Protein AF-A0A8S8ZJL9-F1 (afdb_monomer_lite)

Foldseek 3Di:
DDPPPPCPPPDPVNDDPVVVVVVVVVVVVVVPPPDDPDDPCPDPVNDDPVVVVVVVVVVVVVCPPDDLVPDDPVVSVVVVVVVCVVDPHDDDPPDPVVVVVVVVVCVVVPNDDPDDD

Sequence (117 aa):
MAGTGNDNPGNFANRPTEEVQAIASKGGQASHGSGNASNNPGNFANRPHEEVQAIASKGGQASHSGGFASMDPDKQREIASMGGKASSGSFEPGSEKAREAGRKGGKASGGTGADDE

pLDDT: mean 74.28, std 13.75, range [40.44, 93.31]

Radius of gyration: 24.08 Å; chains: 1; bounding box: 52×55×54 Å

Organism: Sordaria macrospora (NCBI:txid5147)

Structure (mmCIF, N/CA/C/O backbone):
data_AF-A0A8S8ZJL9-F1
#
_entry.id   AF-A0A8S8ZJL9-F1
#
loop_
_atom_site.group_PDB
_atom_site.id
_atom_site.type_symbol
_atom_site.label_atom_id
_atom_site.label_alt_id
_atom_site.label_comp_id
_atom_site.label_asym_id
_atom_site.label_entity_id
_atom_site.label_seq_id
_atom_site.pdbx_PDB_ins_code
_atom_site.Cartn_x
_atom_site.Cartn_y
_atom_site.Cartn_z
_atom_site.occupancy
_atom_site.B_iso_or_equiv
_atom_site.auth_seq_id
_atom_site.auth_comp_id
_atom_site.auth_asym_id
_atom_site.auth_atom_id
_atom_site.pdbx_PDB_model_num
ATOM 1 N N . MET A 1 1 ? 11.982 38.795 8.302 1.00 41.00 1 MET A N 1
ATOM 2 C CA . MET A 1 1 ? 11.881 37.335 8.093 1.00 41.00 1 MET A CA 1
ATOM 3 C C . MET A 1 1 ? 13.238 36.744 8.436 1.00 41.00 1 MET A C 1
ATOM 5 O O . MET A 1 1 ? 14.197 37.060 7.749 1.00 41.00 1 MET A O 1
ATOM 9 N N . ALA A 1 2 ? 13.357 36.033 9.559 1.00 42.44 2 ALA A N 1
ATOM 10 C CA . ALA A 1 2 ? 14.627 35.463 10.005 1.00 42.44 2 ALA A CA 1
ATOM 11 C C . ALA A 1 2 ? 14.934 34.205 9.180 1.00 42.44 2 ALA A C 1
ATOM 13 O O . ALA A 1 2 ? 14.185 33.233 9.242 1.00 42.44 2 ALA A O 1
ATOM 14 N N . GLY A 1 3 ? 15.998 34.247 8.376 1.00 51.38 3 GLY A N 1
ATOM 15 C CA . GLY A 1 3 ? 16.527 33.070 7.700 1.00 51.38 3 GLY A CA 1
ATOM 16 C C . GLY A 1 3 ? 17.223 32.192 8.728 1.00 51.38 3 GLY A C 1
ATOM 17 O O . GLY A 1 3 ? 18.311 32.521 9.190 1.00 51.38 3 GLY A O 1
ATOM 18 N N . THR A 1 4 ? 16.586 31.095 9.121 1.00 50.47 4 THR A N 1
ATOM 19 C C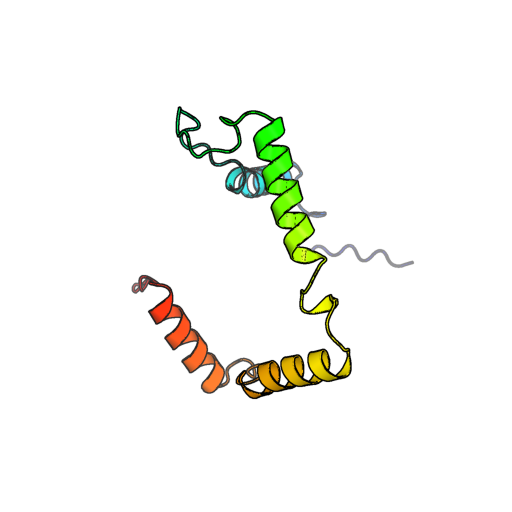A . THR A 1 4 ? 17.229 30.054 9.920 1.00 50.47 4 THR A CA 1
ATOM 20 C C . THR A 1 4 ? 18.182 29.290 9.004 1.00 50.47 4 THR A C 1
ATOM 22 O O . THR A 1 4 ? 17.792 28.298 8.386 1.00 50.47 4 THR A O 1
ATOM 25 N N . GLY A 1 5 ? 19.413 29.786 8.867 1.00 57.97 5 GLY A N 1
ATOM 26 C CA . GLY A 1 5 ? 20.536 28.992 8.376 1.00 57.97 5 GLY A CA 1
ATOM 27 C C . GLY A 1 5 ? 20.767 27.865 9.373 1.00 57.97 5 GLY A C 1
ATOM 28 O O . GLY A 1 5 ? 21.389 28.058 10.409 1.00 57.97 5 GLY A O 1
ATOM 29 N N . ASN A 1 6 ? 20.120 26.727 9.143 1.00 65.81 6 ASN A N 1
ATOM 30 C CA . ASN A 1 6 ? 20.296 25.552 9.975 1.00 65.81 6 ASN A CA 1
ATOM 31 C C . ASN A 1 6 ? 21.595 24.885 9.531 1.00 65.81 6 ASN A C 1
ATOM 33 O O . ASN A 1 6 ? 21.561 24.149 8.552 1.00 65.81 6 ASN A O 1
ATOM 37 N N . ASP A 1 7 ? 22.703 25.124 10.234 1.00 68.75 7 ASP A N 1
ATOM 38 C CA . ASP A 1 7 ? 24.039 24.557 9.964 1.00 68.75 7 ASP A CA 1
ATOM 39 C C . ASP A 1 7 ? 24.137 23.046 10.258 1.00 68.75 7 ASP A C 1
ATOM 41 O O . ASP A 1 7 ? 25.222 22.502 10.450 1.00 68.75 7 ASP A O 1
ATOM 45 N N . ASN A 1 8 ? 23.003 22.338 10.316 1.00 66.38 8 ASN A N 1
ATOM 46 C CA . ASN A 1 8 ? 22.970 20.903 10.550 1.00 66.38 8 ASN A CA 1
ATOM 47 C C . ASN A 1 8 ? 23.799 20.177 9.469 1.00 66.38 8 ASN A C 1
ATOM 49 O O . ASN A 1 8 ? 23.388 20.172 8.301 1.00 66.38 8 ASN A O 1
ATOM 53 N N . PRO A 1 9 ? 24.918 19.523 9.832 1.00 61.53 9 PRO A N 1
ATOM 54 C CA . PRO A 1 9 ? 25.799 18.862 8.868 1.00 61.53 9 PRO A CA 1
ATOM 55 C C . PRO A 1 9 ? 25.126 17.662 8.184 1.00 61.53 9 PRO A C 1
ATOM 57 O O . PRO A 1 9 ? 25.575 17.207 7.135 1.00 61.53 9 PRO A O 1
ATOM 60 N N . GLY A 1 10 ? 24.022 17.155 8.747 1.00 66.31 10 GLY A N 1
ATOM 61 C CA . GLY A 1 10 ? 23.215 16.099 8.137 1.00 66.31 10 GLY A CA 1
ATOM 62 C C . GLY A 1 10 ? 22.290 16.576 7.012 1.00 66.31 10 GLY A C 1
ATOM 63 O O . GLY A 1 10 ? 21.723 15.743 6.306 1.00 66.31 10 GLY A O 1
ATOM 64 N N . ASN A 1 11 ? 22.107 17.887 6.828 1.00 75.62 11 ASN A N 1
ATOM 65 C CA . ASN A 1 11 ? 21.223 18.416 5.795 1.00 75.62 11 ASN A CA 1
ATOM 66 C C . ASN A 1 11 ? 21.925 18.440 4.430 1.00 75.62 11 ASN A C 1
ATOM 68 O O . ASN A 1 11 ? 23.003 19.012 4.292 1.00 75.62 11 ASN A O 1
ATOM 72 N N . PHE A 1 12 ? 21.286 17.890 3.397 1.00 76.88 12 PHE A N 1
ATOM 73 C CA . PHE A 1 12 ? 21.831 17.859 2.034 1.00 76.88 12 PHE A CA 1
ATOM 74 C C . PHE A 1 12 ? 22.137 19.251 1.467 1.00 76.88 12 PHE A C 1
ATOM 76 O O . PHE A 1 12 ? 23.060 19.382 0.672 1.00 76.88 12 PHE A O 1
ATOM 83 N N . ALA A 1 13 ? 21.412 20.288 1.902 1.00 73.88 13 ALA A N 1
ATOM 84 C CA . ALA A 1 13 ? 21.660 21.671 1.484 1.00 73.88 13 ALA A CA 1
ATOM 85 C C . ALA A 1 13 ? 22.986 22.252 2.015 1.00 73.88 13 ALA A C 1
ATOM 87 O O . ALA A 1 13 ? 23.468 23.242 1.477 1.00 73.88 13 ALA A O 1
ATOM 88 N N . ASN A 1 14 ? 23.575 21.630 3.042 1.00 73.25 14 ASN A N 1
ATOM 89 C CA . ASN A 1 14 ? 24.811 22.080 3.686 1.00 73.25 14 ASN A CA 1
ATOM 90 C C . ASN A 1 14 ? 26.027 21.231 3.292 1.00 73.25 14 ASN A C 1
ATOM 92 O O . ASN A 1 14 ? 27.088 21.354 3.902 1.00 73.25 14 ASN A O 1
ATOM 96 N N . ARG A 1 15 ? 25.877 20.329 2.315 1.00 74.81 15 ARG A N 1
ATOM 97 C CA . ARG A 1 15 ? 26.925 19.392 1.901 1.00 74.81 15 ARG A CA 1
ATOM 98 C C . ARG A 1 15 ? 27.492 19.757 0.533 1.00 74.81 15 ARG A C 1
ATOM 100 O O . ARG A 1 15 ? 26.747 20.256 -0.313 1.00 74.81 15 ARG A O 1
ATOM 107 N N . PRO A 1 16 ? 28.786 19.483 0.283 1.00 82.69 16 PRO A N 1
ATOM 108 C CA . PRO A 1 16 ? 29.364 19.678 -1.037 1.00 82.69 16 PRO A CA 1
ATOM 109 C C . PRO A 1 16 ? 28.636 18.798 -2.057 1.00 82.69 16 PRO A C 1
ATOM 111 O O . PRO A 1 16 ? 28.277 17.649 -1.786 1.00 82.69 16 PRO A O 1
ATOM 114 N N . THR A 1 17 ? 28.417 19.350 -3.248 1.00 76.31 17 THR A N 1
ATOM 115 C CA . THR A 1 17 ? 27.651 18.711 -4.328 1.00 76.31 17 THR A CA 1
ATOM 116 C C . THR A 1 17 ? 28.211 17.343 -4.716 1.00 76.31 17 THR A C 1
ATOM 118 O O . THR A 1 17 ? 27.441 16.431 -5.007 1.00 76.31 17 THR A O 1
ATOM 121 N N . GLU A 1 18 ? 29.530 17.170 -4.643 1.00 77.56 18 GLU A N 1
ATOM 122 C CA . GLU A 1 18 ? 30.229 15.910 -4.917 1.00 77.56 18 GLU A CA 1
ATOM 123 C C . GLU A 1 18 ? 29.822 14.787 -3.951 1.00 77.56 18 GLU A C 1
ATOM 125 O O . GLU A 1 18 ? 29.552 13.662 -4.373 1.00 77.56 18 GLU A O 1
ATOM 130 N N . GLU A 1 19 ? 29.699 15.083 -2.654 1.00 76.38 19 GLU A N 1
ATOM 131 C CA . GLU A 1 19 ? 29.258 14.100 -1.660 1.00 76.38 19 GLU A CA 1
ATOM 132 C C . GLU A 1 19 ? 27.787 13.726 -1.841 1.00 76.38 19 GLU A C 1
ATOM 134 O O . GLU A 1 19 ? 27.416 12.555 -1.715 1.00 76.38 19 GLU A O 1
ATOM 139 N N . VAL A 1 20 ? 26.942 14.712 -2.152 1.00 78.00 20 VAL A N 1
ATOM 140 C CA . VAL A 1 20 ? 25.523 14.479 -2.448 1.00 78.00 20 VAL A CA 1
ATOM 141 C C . VAL A 1 20 ? 25.391 13.581 -3.677 1.00 78.00 20 VAL A C 1
ATOM 143 O O . VAL A 1 20 ? 24.618 12.622 -3.662 1.00 78.00 20 VAL A O 1
ATOM 146 N N . GLN A 1 21 ? 26.196 13.830 -4.712 1.00 76.81 21 GLN A N 1
ATOM 147 C CA . GLN A 1 21 ? 26.229 13.023 -5.926 1.00 76.81 21 GLN A CA 1
ATOM 148 C C . GLN A 1 21 ? 26.742 11.603 -5.658 1.00 76.81 21 GLN A C 1
ATOM 150 O O . GLN A 1 21 ? 26.172 10.645 -6.183 1.00 76.81 21 GLN A O 1
ATOM 155 N N . ALA A 1 22 ? 27.753 11.432 -4.803 1.00 76.44 22 ALA A N 1
ATOM 156 C CA . ALA A 1 22 ? 28.246 10.118 -4.392 1.00 76.44 22 ALA A CA 1
ATOM 157 C C . ALA A 1 22 ? 27.193 9.319 -3.600 1.00 76.44 22 ALA A C 1
ATOM 159 O O . ALA A 1 22 ? 27.057 8.110 -3.797 1.00 76.44 22 ALA A O 1
ATOM 160 N N . ILE A 1 23 ? 26.409 9.980 -2.744 1.00 74.00 23 ILE A N 1
ATOM 161 C CA . ILE A 1 23 ? 25.318 9.351 -1.982 1.00 74.00 23 ILE A CA 1
ATOM 162 C C . ILE A 1 23 ? 24.147 8.983 -2.882 1.00 74.00 23 ILE A C 1
ATOM 164 O O . ILE A 1 23 ? 23.649 7.862 -2.790 1.00 74.00 23 ILE A O 1
ATOM 168 N N . ALA A 1 24 ? 23.741 9.883 -3.779 1.00 69.69 24 ALA A N 1
ATOM 169 C CA . ALA A 1 24 ? 22.717 9.598 -4.778 1.00 69.69 24 ALA A CA 1
ATOM 170 C C . ALA A 1 24 ? 23.143 8.432 -5.685 1.00 69.69 24 ALA A C 1
ATOM 172 O O . ALA A 1 24 ? 22.343 7.542 -5.968 1.00 69.69 24 ALA A O 1
ATOM 173 N N . SER A 1 25 ? 24.424 8.386 -6.064 1.00 70.19 25 SER A N 1
ATOM 174 C CA . SER A 1 25 ? 24.994 7.298 -6.863 1.00 70.19 25 SER A CA 1
ATOM 175 C C . SER A 1 25 ? 25.009 5.972 -6.098 1.00 70.19 25 SER A C 1
ATOM 177 O O . SER A 1 25 ? 24.549 4.970 -6.634 1.00 70.19 25 SER A O 1
ATOM 179 N N . LYS A 1 26 ? 25.447 5.945 -4.829 1.00 67.12 26 LYS A N 1
ATOM 180 C CA . LYS A 1 26 ? 25.400 4.733 -3.985 1.00 67.12 26 LYS A CA 1
ATOM 181 C C . LYS A 1 26 ? 23.969 4.253 -3.720 1.00 67.12 26 LYS A C 1
ATOM 183 O O . LYS A 1 26 ? 23.724 3.051 -3.737 1.00 67.12 26 LYS A O 1
ATOM 188 N N . GLY A 1 27 ? 23.023 5.173 -3.517 1.00 60.59 27 GLY A N 1
ATOM 189 C CA . GLY A 1 27 ? 21.603 4.852 -3.348 1.00 60.59 27 GLY A CA 1
ATOM 190 C C . GLY A 1 27 ? 20.952 4.316 -4.630 1.00 60.59 27 GLY A C 1
ATOM 191 O O . GLY A 1 27 ? 20.163 3.376 -4.573 1.00 60.59 27 GLY A O 1
ATOM 192 N N . GLY A 1 28 ? 21.322 4.859 -5.796 1.00 57.78 28 GLY A N 1
ATOM 193 C CA . GLY A 1 28 ? 20.832 4.411 -7.105 1.00 57.78 28 GLY A CA 1
ATOM 194 C C . GLY A 1 28 ? 21.450 3.095 -7.596 1.00 57.78 28 GLY A C 1
ATOM 195 O O . GLY A 1 28 ? 20.804 2.348 -8.334 1.00 57.78 28 GLY A O 1
ATOM 196 N N . GLN A 1 29 ? 22.672 2.772 -7.159 1.00 53.84 29 GLN A N 1
ATOM 197 C CA . GLN A 1 29 ? 23.384 1.542 -7.531 1.00 53.84 29 GLN A CA 1
ATOM 198 C C . GLN A 1 29 ? 22.781 0.268 -6.925 1.00 53.84 29 GLN A C 1
ATOM 200 O O . GLN A 1 29 ? 22.953 -0.806 -7.492 1.00 53.84 29 GLN A O 1
ATOM 205 N N . ALA A 1 30 ? 22.013 0.369 -5.837 1.00 52.94 30 ALA A N 1
ATOM 206 C CA . ALA A 1 30 ? 21.297 -0.778 -5.275 1.00 52.94 30 ALA A CA 1
ATOM 207 C C . ALA A 1 30 ? 20.089 -1.222 -6.127 1.00 52.94 30 ALA A C 1
ATOM 209 O O . ALA A 1 30 ? 19.602 -2.336 -5.957 1.00 52.94 30 ALA A O 1
ATOM 210 N N . SER A 1 31 ? 19.601 -0.370 -7.042 1.00 53.31 31 SER A N 1
ATOM 211 C CA . SER A 1 31 ? 18.399 -0.645 -7.854 1.00 53.31 31 SER A CA 1
ATOM 212 C C . SER A 1 31 ? 18.688 -1.083 -9.290 1.00 53.31 31 SER A C 1
ATOM 214 O O . SER A 1 31 ? 17.774 -1.501 -9.993 1.00 53.31 31 SER A O 1
ATOM 216 N N . HIS A 1 32 ? 19.947 -1.056 -9.726 1.00 47.16 32 HI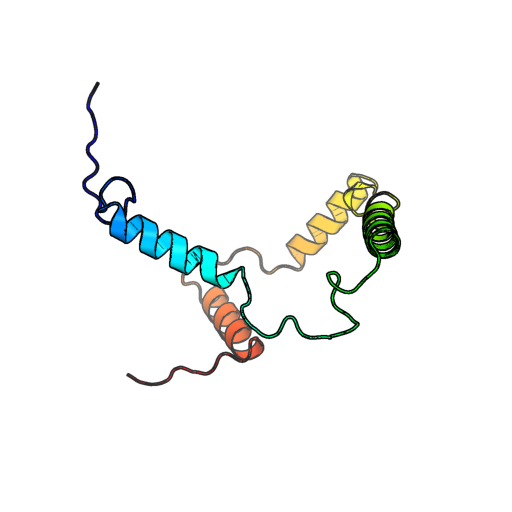S A N 1
ATOM 217 C CA . HIS A 1 32 ? 20.351 -1.685 -10.980 1.00 47.16 32 HIS A CA 1
ATOM 218 C C . HIS A 1 32 ? 21.285 -2.830 -10.637 1.00 47.16 32 HIS A C 1
ATOM 220 O O . HIS A 1 32 ? 22.501 -2.665 -10.597 1.00 47.16 32 HIS A O 1
ATOM 226 N N . GLY A 1 33 ? 20.676 -3.983 -10.349 1.00 48.25 33 GLY A N 1
ATOM 227 C CA . GLY A 1 33 ? 21.347 -5.268 -10.215 1.00 48.25 33 GLY A CA 1
ATOM 228 C C . GLY A 1 33 ? 22.203 -5.551 -11.446 1.00 48.25 33 GLY A C 1
ATOM 229 O O . GLY A 1 33 ? 21.765 -6.172 -12.410 1.00 48.25 33 GLY A O 1
ATOM 230 N N . SER A 1 34 ? 23.440 -5.071 -11.395 1.00 57.34 34 SER A N 1
ATOM 231 C CA . SER A 1 34 ? 24.541 -5.476 -12.247 1.00 57.34 34 SER A CA 1
ATOM 232 C C . SER A 1 34 ? 24.920 -6.889 -11.817 1.00 57.34 34 SER A C 1
ATOM 234 O O . SER A 1 34 ? 25.712 -7.100 -10.904 1.00 57.34 34 SER A O 1
ATOM 236 N N . GLY A 1 35 ? 24.228 -7.865 -12.397 1.00 53.31 35 GLY A N 1
ATOM 237 C CA . GLY A 1 35 ? 24.342 -9.265 -12.020 1.00 53.31 35 GLY A CA 1
ATOM 238 C C . GLY A 1 35 ? 23.615 -10.155 -13.015 1.00 53.31 35 GLY A C 1
ATOM 239 O O . GLY A 1 35 ? 22.564 -10.700 -12.710 1.00 53.31 35 GLY A O 1
ATOM 240 N N . ASN A 1 36 ? 24.201 -10.299 -14.205 1.00 57.44 36 ASN A N 1
ATOM 241 C CA . ASN A 1 36 ? 23.879 -11.339 -15.184 1.00 57.44 36 ASN A CA 1
ATOM 242 C C . ASN A 1 36 ? 22.477 -11.260 -15.835 1.00 57.44 36 ASN A C 1
ATOM 244 O O . ASN A 1 36 ? 21.613 -12.110 -15.629 1.00 57.44 36 ASN A O 1
ATOM 248 N N . ALA A 1 37 ? 22.284 -10.280 -16.721 1.00 59.19 37 ALA A N 1
ATOM 249 C CA . ALA A 1 37 ? 21.173 -10.252 -17.677 1.00 59.19 37 ALA A CA 1
ATOM 250 C C . ALA A 1 37 ? 21.425 -11.182 -18.882 1.00 59.19 37 ALA A C 1
ATOM 252 O O . ALA A 1 37 ? 21.276 -10.768 -20.028 1.00 59.19 37 ALA A O 1
ATOM 253 N N . SER A 1 38 ? 21.834 -12.430 -18.649 1.00 63.72 38 SER A N 1
ATOM 254 C CA . SER A 1 38 ? 22.223 -13.328 -19.742 1.00 63.72 38 SER A CA 1
ATOM 255 C C . SER A 1 38 ? 21.349 -14.577 -19.718 1.00 63.72 38 SER A C 1
ATOM 257 O O . SER A 1 38 ? 21.556 -15.503 -18.941 1.00 63.72 38 SER A O 1
ATOM 259 N N . ASN A 1 39 ? 20.347 -14.583 -20.595 1.00 64.62 39 ASN A N 1
ATOM 260 C CA . ASN A 1 39 ? 19.627 -15.769 -21.070 1.00 64.62 39 ASN A CA 1
ATOM 261 C C . ASN A 1 39 ? 18.695 -16.496 -20.087 1.00 64.62 39 ASN A C 1
ATOM 263 O O . ASN A 1 39 ? 18.218 -17.574 -20.430 1.00 64.62 39 ASN A O 1
ATOM 267 N N . ASN A 1 40 ? 18.379 -15.950 -18.906 1.00 68.12 40 ASN A N 1
ATOM 268 C CA . ASN A 1 40 ? 17.348 -16.562 -18.061 1.00 68.12 40 ASN A CA 1
ATOM 269 C C . ASN A 1 40 ? 15.973 -16.443 -18.758 1.00 68.12 40 ASN A C 1
ATOM 271 O O . ASN A 1 40 ? 15.472 -15.317 -18.892 1.00 68.12 40 ASN A O 1
ATOM 275 N N . PRO A 1 41 ? 15.345 -17.556 -19.190 1.00 71.00 41 PRO A N 1
ATOM 276 C CA . PRO A 1 41 ? 14.094 -17.514 -19.948 1.00 71.00 41 PRO A CA 1
ATOM 277 C C . PRO A 1 41 ? 12.916 -16.967 -19.127 1.00 71.00 41 PRO A C 1
ATOM 279 O O . PRO A 1 41 ? 11.905 -16.568 -19.694 1.00 71.00 41 PRO A O 1
ATOM 282 N N . GLY A 1 42 ? 13.038 -16.914 -17.795 1.00 76.38 42 GLY A N 1
ATOM 283 C CA . GLY A 1 42 ? 12.008 -16.368 -16.910 1.00 76.38 42 GLY A CA 1
ATOM 284 C C . GLY A 1 42 ? 12.011 -14.842 -16.768 1.00 76.38 42 GLY A C 1
ATOM 285 O O . GLY A 1 42 ? 11.098 -14.300 -16.147 1.00 76.38 42 GLY A O 1
ATOM 286 N N . ASN A 1 43 ? 13.013 -14.130 -17.298 1.00 83.62 43 ASN A N 1
ATOM 287 C CA . ASN A 1 43 ? 13.090 -12.677 -17.142 1.00 83.62 43 ASN A CA 1
ATOM 288 C C . ASN A 1 43 ? 12.122 -11.956 -18.094 1.00 83.62 43 ASN A C 1
ATOM 290 O O . ASN A 1 43 ? 12.087 -12.256 -19.284 1.00 83.62 43 ASN A O 1
ATOM 294 N N . PHE A 1 44 ? 11.399 -10.945 -17.605 1.00 85.38 44 PHE A N 1
ATOM 295 C CA . PHE A 1 44 ? 10.464 -10.155 -18.418 1.00 85.38 44 PHE A CA 1
ATOM 296 C C . PHE A 1 44 ? 11.135 -9.456 -19.607 1.00 85.38 44 PHE A C 1
ATOM 298 O O . PHE A 1 44 ? 10.505 -9.311 -20.648 1.00 85.38 44 PHE A O 1
ATOM 305 N N . ALA A 1 45 ? 12.415 -9.086 -19.485 1.00 81.19 45 ALA A N 1
ATOM 306 C CA . ALA A 1 45 ? 13.188 -8.499 -20.583 1.00 81.19 45 ALA A CA 1
ATOM 307 C C . ALA A 1 45 ? 13.422 -9.467 -21.762 1.00 81.19 45 ALA A C 1
ATOM 309 O O . ALA A 1 45 ? 13.702 -9.020 -22.868 1.00 81.19 45 ALA A O 1
ATOM 310 N N . ASN A 1 46 ? 13.287 -10.778 -21.532 1.00 82.00 46 ASN A N 1
ATOM 311 C CA . ASN A 1 46 ? 13.466 -11.829 -22.537 1.00 82.00 46 ASN A CA 1
ATOM 312 C C . ASN A 1 46 ? 12.124 -12.363 -23.077 1.00 82.00 46 ASN A C 1
ATOM 314 O O . ASN A 1 46 ? 12.104 -13.401 -23.736 1.00 82.00 46 ASN A O 1
ATOM 318 N N . ARG A 1 47 ? 10.997 -11.700 -22.776 1.00 85.94 47 ARG A N 1
ATOM 319 C CA . ARG A 1 47 ? 9.646 -12.121 -23.186 1.00 85.94 47 ARG A CA 1
ATOM 320 C C . ARG A 1 47 ? 9.063 -11.169 -24.233 1.00 85.94 47 ARG A C 1
ATOM 322 O O . ARG A 1 47 ? 9.368 -9.977 -24.201 1.00 85.94 47 ARG A O 1
ATOM 329 N N . PRO A 1 48 ? 8.205 -11.657 -25.146 1.00 89.38 48 PRO A N 1
ATOM 330 C CA . PRO A 1 48 ? 7.530 -10.797 -26.110 1.00 89.38 48 PRO A CA 1
ATOM 331 C C . PRO A 1 48 ? 6.630 -9.776 -25.401 1.00 89.38 48 PRO A C 1
ATOM 333 O O . PRO A 1 48 ? 5.957 -10.088 -24.417 1.00 89.38 48 PRO A O 1
ATOM 336 N N . HIS A 1 49 ? 6.592 -8.551 -25.931 1.00 87.00 49 HIS A N 1
ATOM 337 C CA . HIS A 1 49 ? 5.846 -7.437 -25.334 1.00 87.00 49 HIS A CA 1
ATOM 338 C C . HIS A 1 49 ? 4.358 -7.743 -25.123 1.00 87.00 49 HIS A C 1
ATOM 340 O O . HIS A 1 49 ? 3.804 -7.357 -24.097 1.00 87.00 49 HIS A O 1
ATOM 346 N N . GLU A 1 50 ? 3.731 -8.467 -26.051 1.00 87.69 50 GLU A N 1
ATOM 347 C CA . GLU A 1 50 ? 2.329 -8.887 -25.952 1.00 87.69 50 GLU A CA 1
ATOM 348 C C . GLU A 1 50 ? 2.076 -9.769 -24.720 1.00 87.69 50 GLU A C 1
ATOM 350 O O . GLU A 1 50 ? 1.114 -9.563 -23.983 1.00 87.69 50 GLU A O 1
ATOM 355 N N . GLU A 1 51 ? 2.972 -10.716 -24.440 1.00 85.50 51 GLU A N 1
ATOM 356 C CA . GLU A 1 51 ? 2.850 -11.615 -23.294 1.00 85.50 51 GLU A CA 1
ATOM 357 C C . GLU A 1 51 ? 3.052 -10.862 -21.975 1.00 85.50 51 GLU A C 1
ATOM 359 O O . GLU A 1 51 ? 2.297 -11.052 -21.020 1.00 85.50 51 GLU A O 1
ATOM 364 N N . VAL A 1 52 ? 4.028 -9.951 -21.928 1.00 88.56 52 VAL A N 1
ATOM 365 C CA . VAL A 1 52 ? 4.247 -9.082 -20.762 1.00 88.56 52 VAL A CA 1
ATOM 366 C C . VAL A 1 52 ? 3.026 -8.194 -20.516 1.00 88.56 52 VAL A C 1
ATOM 368 O O . VAL A 1 52 ? 2.575 -8.069 -19.374 1.00 88.56 52 VAL A O 1
ATOM 371 N N . GLN A 1 53 ? 2.449 -7.627 -21.577 1.00 88.06 53 GLN A N 1
ATOM 372 C CA . GLN A 1 53 ? 1.238 -6.816 -21.501 1.00 88.06 53 GLN A CA 1
ATOM 373 C C . GLN A 1 53 ? 0.049 -7.640 -21.000 1.00 88.06 53 GLN A C 1
ATOM 375 O O . GLN A 1 53 ? -0.631 -7.212 -20.072 1.00 88.06 53 GLN A O 1
ATOM 380 N N . ALA A 1 54 ? -0.160 -8.847 -21.527 1.00 86.12 54 ALA A N 1
ATOM 381 C CA . ALA A 1 54 ? -1.221 -9.743 -21.081 1.00 86.12 54 ALA A CA 1
ATOM 382 C C . ALA A 1 54 ? -1.080 -10.124 -19.596 1.00 86.12 54 ALA A C 1
ATOM 384 O O . ALA A 1 54 ? -2.075 -10.173 -18.873 1.00 86.12 54 ALA A O 1
ATOM 385 N N . ILE A 1 55 ? 0.144 -10.348 -19.109 1.00 84.50 55 ILE A N 1
ATOM 386 C CA . ILE A 1 55 ? 0.414 -10.663 -17.697 1.00 84.50 55 ILE A CA 1
ATOM 387 C C . ILE A 1 55 ? 0.137 -9.463 -16.798 1.00 84.50 55 ILE A C 1
ATOM 389 O O . ILE A 1 55 ? -0.532 -9.615 -15.774 1.00 84.50 55 ILE A O 1
ATOM 393 N N . ALA A 1 56 ? 0.601 -8.275 -17.188 1.00 83.81 56 ALA A N 1
ATOM 394 C CA . ALA A 1 56 ? 0.327 -7.041 -16.460 1.00 83.81 56 ALA A CA 1
ATOM 395 C C . ALA A 1 56 ? -1.182 -6.754 -16.414 1.00 83.81 56 ALA A C 1
ATOM 397 O O . ALA A 1 56 ? -1.735 -6.494 -15.345 1.00 83.81 56 ALA A O 1
ATOM 398 N N . SER A 1 57 ? -1.870 -6.890 -17.551 1.00 83.50 57 SER A N 1
ATOM 399 C CA . SER A 1 57 ? -3.323 -6.756 -17.635 1.00 83.50 57 SER A CA 1
ATOM 400 C C . SER A 1 57 ? -4.036 -7.781 -16.753 1.00 83.50 57 SER A C 1
ATOM 402 O O . SER A 1 57 ? -4.925 -7.403 -15.997 1.00 83.50 57 SER A O 1
ATOM 404 N N . LYS A 1 58 ? -3.630 -9.056 -16.767 1.00 80.81 58 LYS A N 1
ATOM 405 C CA . LYS A 1 58 ? -4.225 -10.106 -15.925 1.00 80.81 58 LYS A CA 1
ATOM 406 C C . LYS A 1 58 ? -4.021 -9.843 -14.427 1.00 80.81 58 LYS A C 1
ATOM 408 O O . LYS A 1 58 ? -4.954 -10.036 -13.650 1.00 80.81 58 LYS A O 1
ATOM 413 N N . GLY A 1 59 ? -2.841 -9.365 -14.026 1.00 77.81 59 GLY A N 1
ATOM 414 C CA . GLY A 1 59 ? -2.561 -8.951 -12.645 1.00 77.81 59 GLY A CA 1
ATOM 415 C C . GLY A 1 59 ? -3.396 -7.743 -12.205 1.00 77.81 59 GLY A C 1
ATOM 416 O O . GLY A 1 59 ? -3.948 -7.734 -11.104 1.00 77.81 59 GLY A O 1
ATOM 417 N N . GLY A 1 60 ? -3.568 -6.757 -13.090 1.00 71.38 60 GLY A N 1
ATOM 418 C CA . GLY A 1 60 ? -4.436 -5.603 -12.849 1.00 71.38 60 GLY A CA 1
ATOM 419 C C . GLY A 1 60 ? -5.910 -5.995 -12.713 1.00 71.38 60 GLY A C 1
ATOM 420 O O . GLY A 1 60 ? -6.565 -5.617 -11.747 1.00 71.38 60 GLY A O 1
ATOM 421 N N . GLN A 1 61 ? -6.429 -6.825 -13.620 1.00 64.44 61 GLN A N 1
ATOM 422 C CA . GLN A 1 61 ? -7.829 -7.275 -13.615 1.00 64.44 61 GLN A CA 1
ATOM 423 C C . GLN A 1 61 ? -8.201 -8.085 -12.358 1.00 64.44 61 GLN A C 1
ATOM 425 O O . GLN A 1 61 ? -9.304 -7.926 -11.828 1.00 64.44 61 GLN A O 1
ATOM 430 N N . ALA A 1 62 ? -7.273 -8.891 -11.826 1.00 61.00 62 ALA A N 1
ATOM 431 C CA . ALA A 1 62 ? -7.466 -9.601 -10.558 1.00 61.00 62 ALA A CA 1
ATOM 432 C C . ALA A 1 62 ? -7.653 -8.650 -9.357 1.00 61.00 62 ALA A C 1
ATOM 434 O O . ALA A 1 62 ? -8.280 -9.017 -8.366 1.00 61.00 62 ALA A O 1
ATOM 435 N N . SER A 1 63 ? -7.155 -7.414 -9.456 1.00 62.22 63 SER A N 1
ATOM 436 C CA . SER A 1 63 ? -7.233 -6.417 -8.383 1.00 62.22 63 SER A CA 1
ATOM 437 C C . SER A 1 63 ? -8.565 -5.652 -8.363 1.00 62.22 63 SER A C 1
ATOM 439 O O . SER A 1 63 ? -8.935 -5.104 -7.328 1.00 62.22 63 SER A O 1
ATOM 441 N N . HIS A 1 64 ? -9.309 -5.625 -9.476 1.00 62.25 64 HIS A N 1
ATOM 442 C CA . HIS A 1 64 ? -10.527 -4.812 -9.618 1.00 62.25 64 HIS A CA 1
ATOM 443 C C . HIS A 1 64 ? -11.838 -5.547 -9.297 1.00 62.25 64 HIS A C 1
ATOM 445 O O . HIS A 1 64 ? -12.849 -4.894 -9.051 1.00 62.25 64 HIS A O 1
ATOM 451 N N . SER A 1 65 ? -11.850 -6.882 -9.297 1.00 64.69 65 SER A N 1
ATOM 452 C CA . SER A 1 65 ? -13.092 -7.677 -9.312 1.00 64.69 65 SER A CA 1
ATOM 453 C C . SER A 1 65 ? -13.490 -8.320 -7.974 1.00 64.69 65 SER A C 1
ATOM 455 O O . SER A 1 65 ? -14.559 -8.920 -7.890 1.00 64.69 65 SER A O 1
ATOM 457 N N . GLY A 1 66 ? -12.693 -8.183 -6.909 1.00 71.75 66 GLY A N 1
ATOM 458 C CA . GLY A 1 66 ? -13.028 -8.803 -5.616 1.00 71.75 66 GLY A CA 1
ATOM 459 C C . GLY A 1 66 ? -12.049 -8.546 -4.472 1.00 71.75 66 GLY A C 1
ATOM 460 O O . GLY A 1 66 ? -11.987 -9.337 -3.533 1.00 71.75 66 GLY A O 1
ATOM 461 N N . GLY A 1 67 ? -11.249 -7.480 -4.559 1.00 80.06 67 GLY A N 1
ATOM 462 C CA . GLY A 1 67 ? -10.275 -7.133 -3.526 1.00 80.06 67 GLY A CA 1
ATOM 463 C C . GLY A 1 67 ? -10.917 -6.514 -2.284 1.00 80.06 67 GLY A C 1
ATOM 464 O O . GLY A 1 67 ? -12.102 -6.187 -2.266 1.00 80.06 67 GLY A O 1
ATOM 465 N N . PHE A 1 68 ? -10.104 -6.290 -1.250 1.00 85.06 68 PHE A N 1
ATOM 466 C CA . PHE A 1 68 ? -10.538 -5.654 -0.001 1.00 85.06 68 PHE A CA 1
ATOM 467 C C . PHE A 1 68 ? -11.266 -4.320 -0.239 1.00 85.06 68 PHE A C 1
ATOM 469 O O . PHE A 1 68 ? -12.295 -4.078 0.374 1.00 85.06 68 PHE A O 1
ATOM 476 N N . ALA A 1 69 ? -10.793 -3.509 -1.192 1.00 82.88 69 ALA A N 1
ATOM 477 C CA . ALA A 1 69 ? -11.402 -2.226 -1.548 1.00 82.88 69 ALA A CA 1
ATOM 478 C C . ALA A 1 69 ? -12.793 -2.342 -2.203 1.00 82.88 69 ALA A C 1
ATOM 480 O O . ALA A 1 69 ? -13.573 -1.397 -2.144 1.00 82.88 69 ALA A O 1
ATOM 481 N N . SER A 1 70 ? -13.105 -3.485 -2.822 1.00 83.62 70 SER A N 1
ATOM 482 C CA . SER A 1 70 ? -14.380 -3.746 -3.505 1.00 83.62 70 SER A CA 1
ATOM 483 C C . SER A 1 70 ? -15.427 -4.400 -2.590 1.00 83.62 70 SER A C 1
ATOM 485 O O . SER A 1 70 ? -16.546 -4.655 -3.027 1.00 83.62 70 SER A O 1
ATOM 487 N N . MET A 1 71 ? -15.066 -4.723 -1.344 1.00 86.25 71 MET A N 1
ATOM 488 C CA . MET A 1 71 ? -15.949 -5.354 -0.361 1.00 86.25 71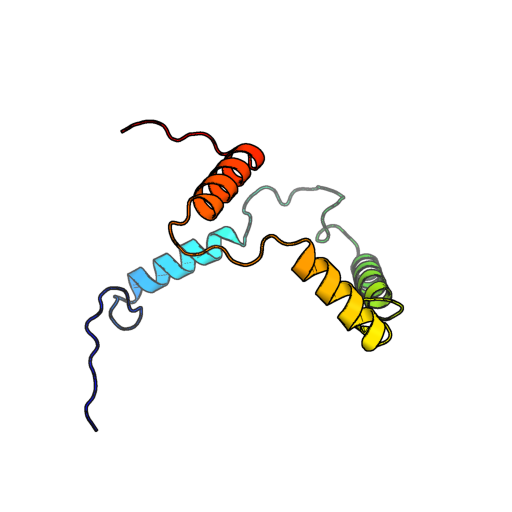 MET A CA 1
ATOM 489 C C . MET A 1 71 ? -16.868 -4.322 0.311 1.00 86.25 71 MET A C 1
ATOM 491 O O . MET A 1 71 ? -16.572 -3.131 0.318 1.00 86.25 71 MET A O 1
ATOM 495 N N . ASP A 1 72 ? -17.967 -4.776 0.911 1.00 91.62 72 ASP A N 1
ATOM 496 C CA . ASP A 1 72 ? -18.837 -3.929 1.729 1.00 91.62 72 ASP A CA 1
ATOM 497 C C . ASP A 1 72 ? -18.052 -3.189 2.848 1.00 91.62 72 ASP A C 1
ATOM 499 O O . ASP A 1 72 ? -17.228 -3.826 3.520 1.00 91.62 72 ASP A O 1
ATOM 503 N N . PRO A 1 73 ? -18.272 -1.874 3.062 1.00 91.50 73 PRO A N 1
ATOM 504 C CA . PRO A 1 73 ? -17.527 -1.082 4.044 1.00 91.50 73 PRO A CA 1
ATOM 505 C C . PRO A 1 73 ? -17.591 -1.613 5.480 1.00 91.50 73 PRO A C 1
ATOM 507 O O . PRO A 1 73 ? -16.588 -1.546 6.198 1.00 91.50 73 PRO A O 1
ATOM 510 N N . ASP A 1 74 ? -18.728 -2.167 5.906 1.00 91.94 74 ASP A N 1
ATOM 511 C CA . ASP A 1 74 ? -18.874 -2.695 7.263 1.00 91.94 74 ASP A CA 1
ATOM 512 C C . ASP A 1 74 ? -18.037 -3.963 7.429 1.00 91.94 74 ASP A C 1
ATOM 514 O O . ASP A 1 74 ? -17.307 -4.124 8.412 1.00 91.94 74 ASP A O 1
ATOM 518 N N . LYS A 1 75 ? -18.035 -4.816 6.402 1.00 92.69 75 LYS A N 1
ATOM 519 C CA . LYS A 1 75 ? -17.193 -6.013 6.363 1.00 92.69 75 LYS A CA 1
ATOM 520 C C . LYS A 1 75 ? -15.698 -5.675 6.278 1.00 92.69 75 LYS A C 1
ATOM 522 O O . LYS A 1 75 ? -14.886 -6.327 6.936 1.00 92.69 75 LYS A O 1
ATOM 527 N N . GLN A 1 76 ? -15.313 -4.630 5.539 1.00 93.31 76 GLN A N 1
ATOM 528 C CA . GLN A 1 76 ? -13.934 -4.118 5.546 1.00 93.31 76 GLN A CA 1
ATOM 529 C C . GLN A 1 76 ? -13.513 -3.677 6.954 1.00 93.31 76 GLN A C 1
ATOM 531 O O . GLN A 1 76 ? -12.432 -4.039 7.427 1.00 93.31 76 GLN A O 1
ATOM 536 N N . ARG A 1 77 ? -14.375 -2.921 7.646 1.00 92.19 77 ARG A N 1
ATOM 537 C CA . ARG A 1 77 ? -14.127 -2.432 9.008 1.00 92.19 77 ARG A CA 1
ATOM 538 C C . ARG A 1 77 ? -13.986 -3.573 10.007 1.00 92.19 77 ARG A C 1
ATOM 540 O O . ARG A 1 77 ? -13.112 -3.520 10.872 1.00 92.19 77 ARG A O 1
ATOM 547 N N . GLU A 1 78 ? -14.817 -4.599 9.883 1.00 91.62 78 GLU A N 1
ATOM 548 C CA . GLU A 1 78 ? -14.745 -5.797 10.714 1.00 91.62 78 GLU A CA 1
ATOM 549 C C . GLU A 1 78 ? -13.399 -6.512 10.537 1.00 91.62 78 GLU A C 1
ATOM 551 O O . GLU A 1 78 ? -12.697 -6.758 11.519 1.00 91.62 78 GLU A O 1
ATOM 556 N N . ILE A 1 79 ? -12.985 -6.761 9.292 1.00 89.12 79 ILE A N 1
ATOM 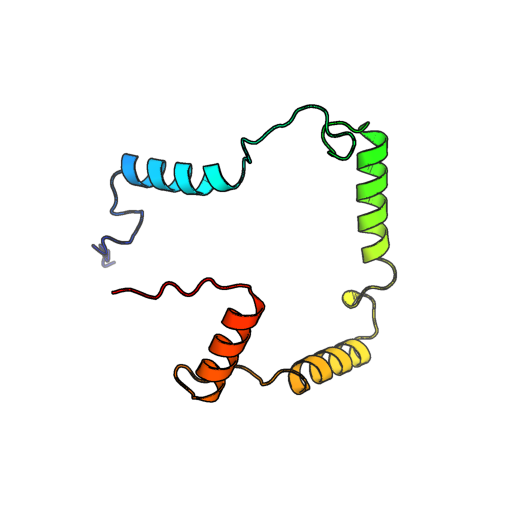557 C CA . ILE A 1 79 ? -11.702 -7.406 8.975 1.00 89.12 79 ILE A CA 1
ATOM 558 C C . ILE A 1 79 ? -10.518 -6.564 9.470 1.00 89.12 79 ILE A C 1
ATOM 560 O O . ILE A 1 79 ? -9.609 -7.100 10.107 1.00 89.12 79 ILE A O 1
ATOM 564 N N . ALA A 1 80 ? -10.537 -5.248 9.247 1.00 88.06 80 ALA A N 1
ATOM 565 C CA . ALA A 1 80 ? -9.507 -4.344 9.756 1.00 88.06 80 ALA A CA 1
ATOM 566 C C . ALA A 1 80 ? -9.442 -4.360 11.294 1.00 88.06 80 ALA A C 1
ATOM 568 O O . ALA A 1 80 ? -8.356 -4.412 11.876 1.00 88.06 80 ALA A O 1
ATOM 569 N N . SER A 1 81 ? -10.598 -4.378 11.966 1.00 87.19 81 SER A N 1
ATOM 570 C CA . SER A 1 81 ? -10.678 -4.485 13.425 1.00 87.19 81 SER A CA 1
ATOM 571 C C . SER A 1 81 ? -10.126 -5.819 13.932 1.00 87.19 81 SER A C 1
ATOM 573 O O . SER A 1 81 ? -9.388 -5.834 14.916 1.00 87.19 81 SER A O 1
ATOM 575 N N . MET A 1 82 ? -10.429 -6.932 13.257 1.00 88.31 82 MET A N 1
ATOM 576 C CA . MET A 1 82 ? -9.867 -8.246 13.583 1.00 88.31 82 MET A CA 1
ATOM 577 C C . MET A 1 82 ? -8.343 -8.266 13.428 1.00 88.31 82 MET A C 1
ATOM 579 O O . MET A 1 82 ? -7.655 -8.747 14.326 1.00 88.31 82 MET A O 1
ATOM 583 N N . GLY A 1 83 ? -7.804 -7.677 12.355 1.00 85.69 83 GLY A N 1
ATOM 584 C CA . GLY A 1 83 ? -6.358 -7.532 12.165 1.00 85.69 83 GLY A CA 1
ATOM 585 C C . GLY A 1 83 ? -5.693 -6.702 13.269 1.00 85.69 83 GLY A C 1
ATOM 586 O O . GLY A 1 83 ? -4.650 -7.088 13.795 1.00 85.69 83 GLY A O 1
ATOM 587 N N . GLY A 1 84 ? -6.329 -5.605 13.689 1.00 82.31 84 GLY A N 1
ATOM 588 C CA . GLY A 1 84 ? -5.853 -4.775 14.799 1.00 82.31 84 GLY A CA 1
ATOM 589 C C . GLY A 1 84 ? -5.879 -5.484 16.156 1.00 82.31 84 GLY A C 1
ATOM 590 O O . GLY A 1 84 ? -4.950 -5.318 16.937 1.00 82.31 84 GLY A O 1
ATOM 591 N N . LYS A 1 85 ? -6.905 -6.303 16.425 1.00 81.94 85 LYS A N 1
ATOM 592 C CA . LYS A 1 85 ? -7.029 -7.103 17.661 1.00 81.94 85 LYS A CA 1
ATOM 593 C C . LYS A 1 85 ? -6.054 -8.280 17.708 1.00 81.94 85 LYS A C 1
ATOM 595 O O . LYS A 1 85 ? -5.577 -8.631 18.782 1.00 81.94 85 LYS A O 1
ATOM 600 N N . ALA A 1 86 ? -5.797 -8.906 16.560 1.00 81.19 86 ALA A N 1
ATOM 601 C CA . ALA A 1 86 ? -4.819 -9.983 16.434 1.00 81.19 86 ALA A CA 1
ATOM 602 C C . ALA A 1 86 ? -3.378 -9.459 16.529 1.00 81.19 86 ALA A C 1
ATOM 604 O O . ALA A 1 86 ? -2.479 -10.175 16.968 1.00 81.19 86 ALA A O 1
ATOM 605 N N . SER A 1 87 ? -3.160 -8.202 16.138 1.00 78.12 87 SER A N 1
ATOM 606 C CA . SER A 1 87 ? -1.905 -7.504 16.376 1.00 78.12 87 SER A CA 1
ATOM 607 C C . SER A 1 87 ? -1.760 -7.150 17.856 1.00 78.12 87 SER A C 1
ATOM 609 O O . SER A 1 87 ? -2.704 -6.739 18.524 1.00 78.12 87 SER A O 1
ATOM 611 N N . SER A 1 88 ? -0.543 -7.244 18.385 1.00 75.62 88 SER A N 1
ATOM 612 C CA . SER A 1 88 ? -0.230 -6.875 19.769 1.00 75.62 88 SER A CA 1
ATOM 613 C C . SER A 1 88 ? -0.265 -5.363 20.044 1.00 75.62 88 SER A C 1
ATOM 615 O O . SER A 1 88 ? 0.168 -4.952 21.128 1.00 75.62 88 SER A O 1
ATOM 617 N N . GLY A 1 89 ? -0.750 -4.573 19.079 1.00 74.31 89 GLY A N 1
ATOM 618 C CA . GLY A 1 89 ? -0.675 -3.117 19.036 1.00 74.31 89 GLY A CA 1
ATOM 619 C C . GLY A 1 89 ? 0.737 -2.610 18.738 1.00 74.31 89 GLY A C 1
ATOM 620 O O . GLY A 1 89 ? 1.666 -3.394 18.526 1.00 74.31 89 GLY A O 1
ATOM 621 N N . SER A 1 90 ? 0.898 -1.287 18.741 1.00 79.00 90 SER A N 1
ATOM 622 C CA . SER A 1 90 ? 2.225 -0.671 18.820 1.00 79.00 90 SER A CA 1
ATOM 623 C C . SER A 1 90 ? 2.847 -0.952 20.185 1.00 79.00 90 SER A C 1
ATOM 625 O O . SER A 1 90 ? 2.147 -1.018 21.196 1.00 79.00 90 SER A O 1
ATOM 627 N N . PHE A 1 91 ? 4.166 -1.111 20.217 1.00 83.06 91 PHE A N 1
ATOM 628 C CA . PHE A 1 91 ? 4.898 -1.236 21.470 1.00 83.06 91 PHE A CA 1
ATOM 629 C C . PHE A 1 91 ? 5.398 0.130 21.928 1.00 83.06 91 PHE A C 1
ATOM 631 O O . PHE A 1 91 ? 5.893 0.909 21.113 1.00 83.06 91 PHE A O 1
ATOM 638 N N . GLU A 1 92 ? 5.342 0.381 23.234 1.00 85.62 92 GLU A N 1
ATOM 639 C CA . GLU A 1 92 ? 6.036 1.526 23.818 1.00 85.62 92 GLU A CA 1
ATOM 640 C C . GLU A 1 92 ? 7.552 1.369 23.613 1.00 85.62 92 GLU A C 1
ATOM 642 O O . GLU A 1 92 ? 8.086 0.269 23.850 1.00 85.62 92 GLU A O 1
ATOM 647 N N . PRO A 1 93 ? 8.263 2.430 23.185 1.00 83.19 93 PRO A N 1
ATOM 648 C CA . PRO A 1 93 ? 9.712 2.399 23.038 1.00 83.19 93 PRO A CA 1
ATOM 649 C C . PRO A 1 93 ? 10.392 1.924 24.327 1.00 83.19 93 PRO A C 1
ATOM 651 O O . PRO A 1 93 ? 10.138 2.436 25.413 1.00 83.19 93 PRO A O 1
ATOM 654 N N . GLY A 1 94 ? 11.253 0.912 24.215 1.00 83.88 94 GLY A N 1
ATOM 655 C CA . GLY A 1 94 ? 11.991 0.357 25.356 1.00 83.88 94 GLY A CA 1
ATOM 656 C C . GLY A 1 94 ? 11.209 -0.616 26.247 1.00 83.88 94 GLY A C 1
ATOM 657 O O . GLY A 1 94 ? 11.817 -1.212 27.138 1.00 83.88 94 GLY A O 1
ATOM 658 N N . SER A 1 95 ? 9.915 -0.843 25.994 1.00 90.69 95 SER A N 1
ATOM 659 C CA . SER A 1 95 ? 9.135 -1.845 26.729 1.00 90.69 95 SER A CA 1
ATOM 660 C C . SER A 1 95 ? 9.693 -3.259 26.542 1.00 90.69 95 SER A C 1
ATOM 662 O O . SER A 1 95 ? 10.232 -3.617 25.491 1.00 90.69 95 SER A O 1
ATOM 664 N N . GLU A 1 96 ? 9.535 -4.098 27.564 1.00 87.75 96 GLU A N 1
ATOM 665 C CA . GLU A 1 96 ? 9.974 -5.497 27.530 1.00 87.75 96 GLU A CA 1
ATOM 666 C C . GLU A 1 96 ? 9.333 -6.266 26.365 1.00 87.75 96 GLU A C 1
ATOM 668 O O . GLU A 1 96 ? 10.018 -6.972 25.625 1.00 87.75 96 GLU A O 1
ATOM 673 N N . LYS A 1 97 ? 8.046 -6.004 26.115 1.00 84.88 97 LYS A N 1
ATOM 674 C CA . LYS A 1 97 ? 7.278 -6.562 24.998 1.00 84.88 97 LYS A CA 1
ATOM 675 C C . LYS A 1 97 ? 7.873 -6.187 23.629 1.00 84.88 97 LYS A C 1
ATOM 677 O O . LYS A 1 97 ? 7.953 -7.043 22.750 1.00 84.88 97 LYS A O 1
ATOM 682 N N . ALA A 1 98 ? 8.344 -4.944 23.454 1.00 88.12 98 ALA A N 1
ATOM 683 C CA . ALA A 1 98 ? 9.050 -4.519 22.238 1.00 88.12 98 ALA A CA 1
ATOM 684 C C . ALA A 1 98 ? 10.372 -5.278 22.054 1.00 88.12 98 ALA A C 1
ATOM 686 O O . ALA A 1 98 ? 10.684 -5.742 20.957 1.00 88.12 98 ALA A O 1
ATOM 687 N N . ARG A 1 99 ? 11.152 -5.412 23.137 1.00 88.50 99 ARG A N 1
ATOM 688 C CA . ARG A 1 99 ? 12.457 -6.095 23.122 1.00 88.50 99 ARG A CA 1
ATOM 689 C C . ARG A 1 99 ? 12.303 -7.577 22.805 1.00 88.50 99 ARG A C 1
ATOM 691 O O . ARG A 1 99 ? 13.084 -8.116 22.025 1.00 88.50 99 ARG A O 1
ATOM 698 N N . GLU A 1 100 ? 11.298 -8.228 23.380 1.00 86.38 100 GLU A N 1
ATOM 699 C CA . GLU A 1 100 ? 10.991 -9.629 23.107 1.00 86.38 100 GLU A CA 1
ATOM 700 C C . GLU A 1 100 ? 10.541 -9.834 21.654 1.00 86.38 100 GLU A C 1
ATOM 702 O O . GLU A 1 100 ? 11.076 -10.709 20.967 1.00 86.38 100 GLU A O 1
ATOM 707 N N . ALA A 1 101 ? 9.628 -8.992 21.156 1.00 86.38 101 ALA A N 1
ATOM 708 C CA . ALA A 1 101 ? 9.177 -9.033 19.767 1.00 86.38 101 ALA A CA 1
ATOM 709 C C . ALA A 1 101 ? 10.338 -8.818 18.781 1.00 86.38 101 ALA A C 1
ATOM 711 O O . ALA A 1 101 ? 10.485 -9.589 17.831 1.00 86.38 101 ALA A O 1
ATOM 712 N N . GLY A 1 102 ? 11.214 -7.840 19.043 1.00 86.94 102 GLY A N 1
ATOM 713 C CA . GLY A 1 102 ? 12.415 -7.586 18.244 1.00 86.94 102 GLY A CA 1
ATOM 714 C C . GLY A 1 102 ? 13.402 -8.755 18.267 1.00 86.94 102 GLY A C 1
ATOM 715 O O . GLY A 1 102 ? 13.872 -9.192 17.218 1.00 86.94 102 GLY A O 1
ATOM 716 N N . ARG A 1 103 ? 13.656 -9.340 19.445 1.00 88.88 103 ARG A N 1
ATOM 717 C CA . ARG A 1 103 ? 14.518 -10.525 19.591 1.00 88.88 103 ARG A CA 1
ATOM 718 C C . ARG A 1 103 ? 13.964 -11.727 18.825 1.00 88.88 103 ARG A C 1
ATOM 720 O O . ARG A 1 103 ? 14.721 -12.434 18.165 1.00 88.88 103 ARG A O 1
ATOM 727 N N . LYS A 1 104 ? 12.656 -11.980 18.913 1.00 86.94 104 LYS A N 1
ATOM 728 C CA . LYS A 1 104 ? 11.995 -13.073 18.185 1.00 86.94 104 LYS A CA 1
ATOM 729 C C . LYS A 1 104 ? 12.029 -12.838 16.673 1.00 86.94 104 LYS A C 1
ATOM 731 O O . LYS A 1 104 ? 12.307 -13.776 15.932 1.00 86.94 104 LYS A O 1
ATOM 736 N N . GLY A 1 105 ? 11.810 -11.597 16.237 1.00 85.38 105 GLY A N 1
ATOM 737 C CA . GLY A 1 105 ? 11.933 -11.189 14.838 1.00 85.38 105 GLY A CA 1
ATOM 738 C C . GLY A 1 105 ? 13.339 -11.420 14.283 1.00 85.38 105 GLY A C 1
ATOM 739 O O . GLY A 1 105 ? 13.476 -12.071 13.254 1.00 85.38 105 GLY A O 1
ATOM 740 N N . GLY A 1 106 ? 14.377 -10.994 15.011 1.00 84.69 106 GLY A N 1
ATOM 741 C CA . GLY A 1 106 ? 15.776 -11.186 14.607 1.00 84.69 106 GLY A CA 1
ATOM 742 C C . GLY A 1 106 ? 16.194 -12.658 14.497 1.00 84.69 106 GLY A C 1
ATOM 743 O O . GLY A 1 106 ? 16.938 -13.025 13.590 1.00 84.69 106 GLY A O 1
ATOM 744 N N . LYS A 1 107 ? 15.656 -13.529 15.364 1.00 80.00 107 LYS A N 1
ATOM 745 C CA . LYS A 1 107 ? 15.858 -14.987 15.269 1.00 80.00 107 LYS A CA 1
ATOM 746 C C . LYS A 1 107 ? 15.193 -15.594 14.030 1.00 80.00 107 LYS A C 1
ATOM 748 O O . LYS A 1 107 ? 15.750 -16.505 13.430 1.00 80.00 107 LYS A O 1
ATOM 753 N N . ALA A 1 108 ? 14.003 -15.115 13.661 1.00 76.31 108 ALA A N 1
ATOM 754 C CA . ALA A 1 108 ? 13.249 -15.631 12.518 1.00 76.31 108 ALA A CA 1
ATOM 755 C C . ALA A 1 108 ? 13.826 -15.177 11.168 1.00 76.31 108 ALA A C 1
ATOM 757 O O . ALA A 1 108 ? 13.726 -15.908 10.188 1.00 76.31 108 ALA A O 1
ATOM 758 N N . SER A 1 109 ? 14.450 -13.998 11.113 1.00 73.00 109 SER A N 1
ATOM 759 C CA . SER A 1 109 ? 15.024 -13.445 9.882 1.00 73.00 109 SER A CA 1
ATOM 760 C C . SER A 1 109 ? 16.419 -13.979 9.543 1.00 73.00 109 SER A C 1
ATOM 762 O O . SER A 1 109 ? 17.073 -13.421 8.667 1.00 73.00 109 SER A O 1
ATOM 764 N N . GLY A 1 110 ? 16.904 -15.022 10.229 1.00 60.75 110 GLY A N 1
ATOM 765 C CA . GLY A 1 110 ? 18.262 -15.532 10.020 1.00 60.75 110 GLY A CA 1
ATOM 766 C C . GLY A 1 110 ? 19.326 -14.472 10.302 1.00 60.75 110 GLY A C 1
ATOM 767 O O . GLY A 1 110 ? 20.362 -14.464 9.644 1.00 60.75 110 GLY A O 1
ATOM 768 N N . GLY A 1 111 ? 19.052 -13.556 11.240 1.00 57.28 111 GLY A N 1
ATOM 769 C CA . GLY A 1 111 ? 20.025 -12.569 11.673 1.00 57.28 111 GLY A CA 1
ATOM 770 C C . GLY A 1 111 ? 21.214 -13.300 12.268 1.00 57.28 111 GLY A C 1
ATOM 771 O O . GLY A 1 111 ? 21.152 -13.756 13.408 1.00 57.28 111 GLY A O 1
ATOM 772 N N . THR A 1 112 ? 22.277 -13.438 11.479 1.00 51.19 112 THR A N 1
ATOM 773 C CA . THR A 1 112 ? 23.626 -13.641 11.986 1.00 51.19 112 THR A CA 1
ATOM 774 C C . THR A 1 112 ? 23.807 -12.678 13.144 1.00 51.19 112 THR A C 1
ATOM 776 O O . THR A 1 112 ? 23.746 -11.460 12.952 1.00 51.19 112 THR A O 1
ATOM 779 N N . GLY A 1 113 ? 23.966 -13.237 14.345 1.00 52.91 113 GLY A N 1
ATOM 780 C CA . GLY A 1 113 ? 24.607 -12.524 15.429 1.00 52.91 113 GLY A CA 1
ATOM 781 C C . GLY A 1 113 ? 25.907 -11.963 14.874 1.00 52.91 113 GLY A C 1
ATOM 782 O O . GLY A 1 113 ? 26.762 -12.712 14.411 1.00 52.91 113 GLY A O 1
ATOM 783 N N . ALA A 1 114 ? 25.997 -10.641 14.829 1.00 49.84 114 ALA A N 1
ATOM 784 C CA . ALA A 1 114 ? 27.277 -9.995 15.004 1.00 49.84 114 ALA A CA 1
ATOM 785 C C . ALA A 1 114 ? 27.441 -9.885 16.522 1.00 49.84 114 ALA A C 1
ATOM 787 O O . ALA A 1 114 ? 27.012 -8.914 17.144 1.00 49.84 114 ALA A O 1
ATOM 788 N N . ASP A 1 115 ? 27.894 -10.994 17.101 1.00 53.47 115 ASP A N 1
ATOM 789 C CA . ASP A 1 115 ? 28.740 -10.978 18.285 1.00 53.47 115 ASP A CA 1
ATOM 790 C C . ASP A 1 115 ? 30.109 -10.357 17.892 1.00 53.47 115 ASP A C 1
ATOM 792 O O . ASP A 1 115 ? 30.480 -10.426 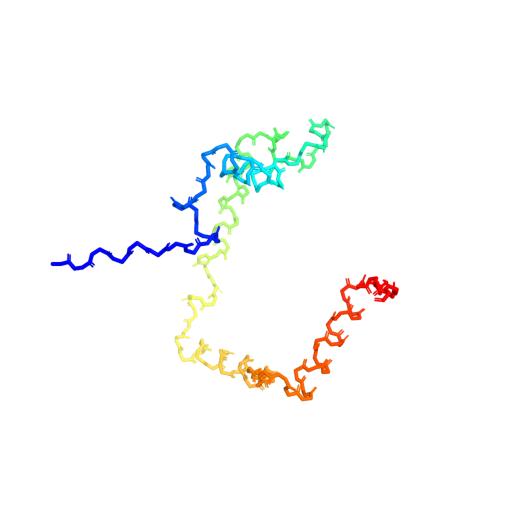16.715 1.00 53.47 115 ASP A O 1
ATOM 796 N N . ASP A 1 116 ? 30.806 -9.776 18.883 1.00 45.84 116 ASP A N 1
ATOM 797 C CA . ASP A 1 116 ? 32.091 -9.024 18.874 1.00 45.84 116 ASP A CA 1
ATOM 798 C C . ASP A 1 116 ? 31.996 -7.560 18.361 1.00 45.84 116 ASP A C 1
ATOM 800 O O . ASP A 1 116 ? 31.664 -7.324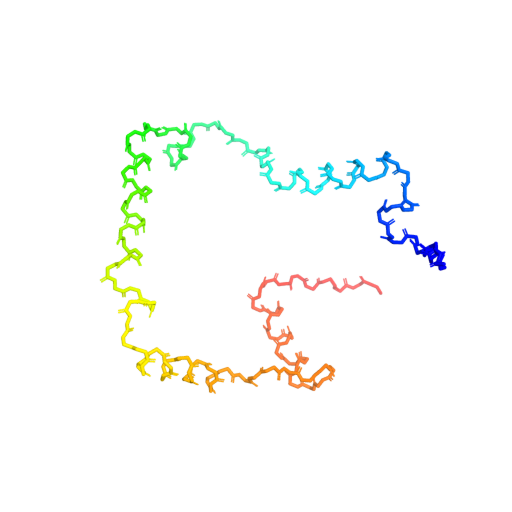 17.202 1.00 45.84 116 ASP A O 1
ATOM 804 N N . GLU A 1 117 ? 32.221 -6.486 19.142 1.00 40.44 117 GLU A N 1
ATOM 805 C CA . GLU A 1 117 ? 33.125 -6.210 20.289 1.00 40.44 117 GLU A CA 1
ATOM 806 C C . GLU A 1 117 ? 32.511 -5.210 21.300 1.00 40.44 117 GLU A C 1
ATOM 808 O O . GLU A 1 117 ? 31.780 -4.286 20.862 1.00 40.44 117 GLU A O 1
#

InterPro domains:
  IPR019626 Stress-induced protein, KGG, repeat [PF10685] (11-32)
  IPR019626 Stress-induced protein, KGG, repeat [PF10685] (43-64)
  IPR019626 Stress-induced protein, KGG, repeat [PF10685] (67-88)
  IPR019626 Stress-induced protein, KGG, repeat [PF10685] (94-110)
  IPR052590 Stress and Virulence-Associated Domain-Containing Protein [PTHR36569] (7-111)

Secondary structure (DSSP, 8-state):
--------TTSGGGS-HHHHHHHHHHHHHTSS--S--S--TTSGGGS-HHHHHHHHHHHHHHHHSSSGGGS-HHHHHHHHHHHHHHS--PPPTT-HHHHHHHHHHHHHTT-------